Protein AF-A0A7C8YF18-F1 (afdb_monomer_lite)

pLDDT: mean 75.99, std 16.4, range [37.34, 92.12]

Sequence (122 aa):
PDVIIQVAWELSFHIFSEYSLTEPHVSHALSDMLVSETALFIGNSMPIRDADMYARGIVNCTGKAPWLELPLCGINVAGNRGASGIDGLLSTAAGFAVGCKKRVLCLIGDVSLLHDTNGRSE

InterPro domains:
  IPR029061 Thiamin diphosphate-binding fold [SSF52518] (19-118)

Organism: Opuntia streptacantha (NCBI:txid393608)

Secondary structure (DSSP, 8-state):
-HHHHHHHHHHHHHHHSSSS--HHHHHHHHHHH--TTEEEEE-TTHHHHHHHHHS-----TTS--TT---TTTT-EEE--TTT--STTHHHHHHHHHHHHTSEEEEE--HHHHHHHHHTT--

Foldseek 3Di:
DVVVVVLVVVLCCVLPVDPDCDLLVVLQVVLVVAALQEAEEAAFDSRVVSVVRRHDDPDDPPDDDPPPRRRPPNHHYDYDPPVRDLECSVVVQVVVCVVSVGHYDYHYDPVSVVVHVVVVPD

Radius of gyration: 16.33 Å; chains: 1; bounding box: 32×40×45 Å

Structure (mmCIF, N/CA/C/O backbone):
data_AF-A0A7C8YF18-F1
#
_entry.id   AF-A0A7C8YF18-F1
#
loop_
_atom_site.group_PDB
_atom_site.id
_atom_site.type_symbol
_atom_site.label_atom_id
_atom_site.label_alt_id
_atom_site.label_comp_id
_atom_site.label_asym_id
_atom_site.label_entity_id
_atom_site.label_seq_id
_atom_site.pdbx_PDB_ins_code
_atom_site.Cartn_x
_atom_site.Cartn_y
_atom_site.Cartn_z
_atom_site.occupancy
_atom_site.B_iso_or_equiv
_atom_site.auth_seq_id
_atom_site.auth_comp_id
_atom_site.auth_asym_id
_atom_site.auth_atom_id
_atom_site.pdbx_PDB_model_num
ATOM 1 N N . PRO A 1 1 ? 4.441 18.162 -24.733 1.00 58.69 1 PRO A N 1
ATOM 2 C CA . PRO A 1 1 ? 3.460 17.199 -25.296 1.00 58.69 1 PRO A CA 1
ATOM 3 C C . PRO A 1 1 ? 4.120 15.837 -25.531 1.00 58.69 1 PRO A C 1
ATOM 5 O O . PRO A 1 1 ? 3.615 14.844 -25.025 1.00 58.69 1 PRO A O 1
ATOM 8 N N . ASP A 1 2 ? 5.291 15.818 -26.179 1.00 72.25 2 ASP A N 1
ATOM 9 C CA . ASP A 1 2 ? 6.025 14.579 -26.492 1.00 72.25 2 ASP A CA 1
ATOM 10 C C . ASP A 1 2 ? 6.509 13.812 -25.256 1.00 72.25 2 ASP A C 1
ATOM 12 O O . ASP A 1 2 ? 6.348 12.601 -25.192 1.00 72.25 2 ASP A O 1
ATOM 16 N N . VAL A 1 3 ? 6.997 14.509 -24.223 1.00 73.12 3 VAL A N 1
ATOM 17 C CA . VAL A 1 3 ? 7.480 13.867 -22.983 1.00 73.12 3 VAL A CA 1
ATOM 18 C C . VAL A 1 3 ? 6.351 13.177 -22.209 1.00 73.12 3 VAL A C 1
ATOM 20 O O . VAL A 1 3 ? 6.532 12.073 -21.717 1.00 73.12 3 VAL A O 1
ATOM 23 N N . ILE A 1 4 ? 5.167 13.793 -22.125 1.00 73.56 4 ILE A N 1
ATOM 24 C CA . ILE A 1 4 ? 4.011 13.193 -21.431 1.00 73.56 4 ILE A CA 1
ATOM 25 C C . ILE A 1 4 ? 3.559 11.927 -22.156 1.00 73.56 4 ILE A C 1
ATOM 27 O O . ILE A 1 4 ? 3.267 10.920 -21.519 1.00 73.56 4 ILE A O 1
ATOM 31 N N . ILE A 1 5 ? 3.519 11.985 -23.488 1.00 74.88 5 ILE A N 1
ATOM 32 C CA . ILE A 1 5 ? 3.175 10.835 -24.318 1.00 74.88 5 ILE A CA 1
ATOM 33 C C . ILE A 1 5 ? 4.226 9.741 -24.104 1.00 74.88 5 ILE A C 1
ATOM 35 O O . ILE A 1 5 ? 3.858 8.629 -23.755 1.00 74.88 5 ILE A O 1
ATOM 39 N N . GLN A 1 6 ? 5.518 10.057 -24.198 1.00 76.12 6 GLN A N 1
ATOM 40 C CA . GLN A 1 6 ? 6.599 9.091 -23.995 1.00 76.12 6 GLN A CA 1
ATOM 41 C C . GLN A 1 6 ? 6.534 8.395 -22.625 1.00 76.12 6 GLN A C 1
ATOM 43 O O . GLN A 1 6 ? 6.585 7.170 -22.568 1.00 76.12 6 GLN A O 1
ATOM 48 N N . VAL A 1 7 ? 6.324 9.149 -21.542 1.00 77.69 7 VAL A N 1
ATOM 49 C CA . VAL A 1 7 ? 6.168 8.587 -20.188 1.00 77.69 7 VAL A CA 1
ATOM 50 C C . VAL A 1 7 ? 4.929 7.691 -20.095 1.00 77.69 7 VAL A C 1
ATOM 52 O O . VAL A 1 7 ? 4.992 6.604 -19.528 1.00 77.69 7 VAL A O 1
ATOM 55 N N . ALA A 1 8 ? 3.799 8.099 -20.679 1.00 77.44 8 ALA A N 1
ATOM 56 C CA . ALA A 1 8 ? 2.588 7.278 -20.687 1.00 77.44 8 ALA A CA 1
ATOM 57 C C . ALA A 1 8 ? 2.775 5.964 -21.468 1.00 77.44 8 ALA A C 1
ATOM 59 O O . ALA A 1 8 ? 2.249 4.925 -21.062 1.00 77.44 8 ALA A O 1
ATOM 60 N N . TRP A 1 9 ? 3.538 5.996 -22.563 1.00 78.12 9 TRP A N 1
ATOM 61 C CA . TRP A 1 9 ? 3.911 4.802 -23.323 1.00 78.12 9 TRP A CA 1
ATOM 62 C C . TRP A 1 9 ? 4.835 3.880 -22.522 1.00 78.12 9 TRP A C 1
ATOM 64 O O . TRP A 1 9 ? 4.589 2.677 -22.499 1.00 78.12 9 TRP A O 1
ATOM 74 N N . GLU A 1 10 ? 5.839 4.416 -21.825 1.00 79.06 10 GLU A N 1
ATOM 75 C CA . GLU A 1 10 ? 6.732 3.629 -20.960 1.00 79.06 10 GLU A CA 1
ATOM 76 C C . GLU A 1 10 ? 5.974 2.968 -19.799 1.00 79.06 10 GLU A C 1
ATOM 78 O O . GLU A 1 10 ? 6.137 1.772 -19.557 1.00 79.06 10 GLU A O 1
ATOM 83 N N . LEU A 1 11 ? 5.078 3.699 -19.128 1.00 78.94 11 LEU A N 1
ATOM 84 C CA . LEU A 1 11 ? 4.222 3.135 -18.078 1.00 78.94 11 LEU A CA 1
ATOM 85 C C . LEU A 1 11 ? 3.309 2.034 -18.625 1.00 78.94 11 LEU A C 1
ATOM 87 O O . LEU A 1 11 ? 3.207 0.965 -18.028 1.00 78.94 11 LEU A O 1
ATOM 91 N N . SER A 1 12 ? 2.677 2.270 -19.778 1.00 79.19 12 SER A N 1
ATOM 92 C CA . SER A 1 12 ? 1.808 1.276 -20.421 1.00 79.19 12 SER A CA 1
ATOM 93 C C . SER A 1 12 ? 2.591 0.030 -20.821 1.00 79.19 12 SER A C 1
ATOM 95 O O . SER A 1 12 ? 2.107 -1.083 -20.631 1.00 79.19 12 SER A O 1
ATOM 97 N N . PHE A 1 13 ? 3.813 0.202 -21.329 1.00 82.31 13 PHE A N 1
ATOM 98 C CA . PHE A 1 13 ? 4.704 -0.914 -21.602 1.00 82.31 13 PHE A CA 1
ATOM 99 C C . PHE A 1 13 ? 4.962 -1.702 -20.320 1.00 82.31 13 PHE A C 1
ATOM 101 O O . PHE A 1 13 ? 4.681 -2.883 -20.306 1.00 82.31 13 PHE A O 1
ATOM 108 N N . HIS A 1 14 ? 5.372 -1.084 -19.214 1.00 79.38 14 HIS A N 1
ATOM 109 C CA . HIS A 1 14 ? 5.636 -1.830 -17.976 1.00 79.38 14 HIS A CA 1
ATOM 110 C C . HIS A 1 14 ? 4.399 -2.491 -17.336 1.00 79.38 14 HIS A C 1
ATOM 112 O O . HIS A 1 14 ? 4.521 -3.560 -16.741 1.00 79.38 14 HIS A O 1
ATOM 118 N N . ILE A 1 15 ? 3.208 -1.896 -17.466 1.00 77.62 15 ILE A N 1
ATOM 119 C CA . ILE A 1 15 ? 1.953 -2.467 -16.940 1.00 77.62 15 ILE A CA 1
ATOM 120 C C . ILE A 1 15 ? 1.477 -3.663 -17.784 1.00 77.62 15 ILE A C 1
ATOM 122 O O . ILE A 1 15 ? 0.877 -4.595 -17.245 1.00 77.62 15 ILE A O 1
ATOM 126 N N . PHE A 1 16 ? 1.724 -3.646 -19.098 1.00 78.44 16 PHE A N 1
ATOM 127 C CA . PHE A 1 16 ? 1.168 -4.618 -20.050 1.00 78.44 16 PHE A CA 1
ATOM 128 C C . PHE A 1 16 ? 2.230 -5.394 -20.852 1.00 78.44 16 PHE A C 1
ATOM 130 O O . PHE A 1 16 ? 1.878 -6.084 -21.808 1.00 78.44 16 PHE A O 1
ATOM 137 N N . SER A 1 17 ? 3.520 -5.291 -20.506 1.00 71.62 17 SER A N 1
ATOM 138 C CA . SER A 1 17 ? 4.628 -5.875 -21.286 1.00 71.62 17 SER A CA 1
ATOM 139 C C . SER A 1 17 ? 4.590 -7.392 -21.304 1.00 71.62 17 SER A C 1
ATOM 141 O O . SER A 1 17 ? 5.064 -8.005 -22.259 1.00 71.62 17 SER A O 1
ATOM 143 N N . GLU A 1 18 ? 4.051 -7.998 -20.250 1.00 68.44 18 GLU A N 1
ATOM 144 C CA . GLU A 1 18 ? 3.957 -9.440 -20.114 1.00 68.44 18 GLU A CA 1
ATOM 145 C C . GLU A 1 18 ? 2.502 -9.889 -19.991 1.00 68.44 18 GLU A C 1
ATOM 147 O O . GLU A 1 18 ? 1.687 -9.255 -19.327 1.00 68.44 18 GLU A O 1
ATOM 152 N N . TYR A 1 19 ? 2.188 -11.050 -20.568 1.00 62.22 19 TYR A N 1
ATOM 153 C CA . TYR A 1 19 ? 0.930 -11.770 -20.328 1.00 62.22 19 TYR A CA 1
ATOM 154 C C . TYR A 1 19 ? 0.929 -12.475 -18.952 1.00 62.22 19 TYR A C 1
ATOM 156 O O . TYR A 1 19 ? 0.331 -13.539 -18.788 1.00 62.22 19 TYR A O 1
ATOM 164 N N . SER A 1 20 ? 1.653 -11.916 -17.979 1.00 72.69 20 SER A N 1
ATOM 165 C CA . SER A 1 20 ? 1.870 -12.430 -16.628 1.00 72.69 20 SER A CA 1
ATOM 166 C C . SER A 1 20 ? 1.447 -11.368 -15.602 1.00 72.69 20 SER A C 1
ATOM 168 O O . SER A 1 20 ? 1.360 -10.179 -15.907 1.00 72.69 20 SER A O 1
ATOM 170 N N . LEU A 1 21 ? 1.124 -11.793 -14.378 1.00 78.81 21 LEU A N 1
ATOM 171 C CA . LEU A 1 21 ? 0.738 -10.877 -13.306 1.00 78.81 21 LEU A CA 1
ATOM 172 C C . LEU A 1 21 ? 2.005 -10.225 -12.721 1.00 78.81 21 LEU A C 1
ATOM 174 O O . LEU A 1 21 ? 2.698 -10.848 -11.921 1.00 78.81 21 LEU A O 1
ATOM 178 N N . THR A 1 22 ? 2.323 -8.997 -13.139 1.00 87.25 22 THR A N 1
ATOM 179 C CA . THR A 1 22 ? 3.519 -8.258 -12.688 1.00 87.25 22 THR A CA 1
ATOM 180 C C . THR A 1 22 ? 3.210 -7.308 -11.521 1.00 87.25 22 THR A C 1
ATOM 182 O O . THR A 1 22 ? 2.063 -6.895 -11.340 1.00 87.25 22 THR A O 1
ATOM 185 N N . GLU A 1 23 ? 4.217 -6.919 -10.728 1.00 87.00 23 GLU A N 1
ATOM 186 C CA . GLU A 1 23 ? 4.048 -5.960 -9.613 1.00 87.00 23 GLU A CA 1
ATOM 187 C C . GLU A 1 23 ? 3.446 -4.606 -10.063 1.00 87.00 23 GLU A C 1
ATOM 189 O O . GLU A 1 23 ? 2.504 -4.127 -9.413 1.00 87.00 23 GLU A O 1
ATOM 194 N N . PRO A 1 24 ? 3.871 -4.019 -11.207 1.00 84.62 24 PRO A N 1
ATOM 195 C CA . PRO A 1 24 ? 3.224 -2.838 -11.781 1.00 84.62 24 PRO A CA 1
ATOM 196 C C . PRO A 1 24 ? 1.757 -3.073 -12.138 1.00 84.62 24 PRO A C 1
ATOM 198 O O . PRO A 1 24 ? 0.905 -2.229 -11.857 1.00 84.62 24 PRO A O 1
ATOM 201 N N . HIS A 1 25 ? 1.444 -4.231 -12.728 1.00 85.56 25 HIS A N 1
ATOM 202 C CA . HIS A 1 25 ? 0.083 -4.577 -13.129 1.00 85.56 25 HIS A CA 1
ATOM 203 C C . HIS A 1 25 ? -0.841 -4.724 -11.921 1.00 85.56 25 HIS A C 1
ATOM 205 O O . HIS A 1 25 ? -1.955 -4.204 -11.930 1.00 85.56 25 HIS A O 1
ATOM 211 N N . VAL A 1 26 ? -0.372 -5.389 -10.862 1.00 86.56 26 VAL A N 1
ATOM 212 C CA . VAL A 1 26 ? -1.111 -5.520 -9.601 1.00 86.56 26 VAL A CA 1
ATOM 213 C C . VAL A 1 26 ? -1.369 -4.145 -8.997 1.00 86.56 26 VAL A C 1
ATOM 215 O O . VAL A 1 26 ? -2.507 -3.834 -8.659 1.00 86.56 26 VAL A O 1
ATOM 218 N N . SER A 1 27 ? -0.346 -3.295 -8.912 1.00 86.81 27 SER A N 1
ATOM 219 C CA . SER A 1 27 ? -0.483 -1.952 -8.336 1.00 86.81 27 SER A CA 1
ATOM 220 C C . SER A 1 27 ? -1.466 -1.082 -9.127 1.00 86.81 27 SER A C 1
ATOM 222 O O . SER A 1 27 ? -2.314 -0.408 -8.538 1.00 86.81 27 SER A O 1
ATOM 224 N N . HIS A 1 28 ? -1.418 -1.159 -10.460 1.00 84.19 28 HIS A N 1
ATOM 225 C CA . HIS A 1 28 ? -2.352 -0.461 -11.338 1.00 84.19 28 HIS A CA 1
ATOM 226 C C . HIS A 1 28 ? -3.788 -0.978 -11.181 1.00 84.19 28 HIS A C 1
ATOM 228 O O . HIS A 1 28 ? -4.699 -0.199 -10.899 1.00 84.19 28 HIS A O 1
ATOM 234 N N . ALA A 1 29 ? -3.994 -2.293 -11.288 1.00 84.19 29 ALA A N 1
ATOM 235 C CA . ALA A 1 29 ? -5.316 -2.908 -11.212 1.00 84.19 29 ALA A CA 1
ATOM 236 C C . ALA A 1 29 ? -5.976 -2.705 -9.840 1.00 84.19 29 ALA A C 1
ATOM 238 O O . ALA A 1 29 ? -7.170 -2.422 -9.765 1.00 84.19 29 ALA A O 1
ATOM 239 N N . LEU A 1 30 ? -5.207 -2.794 -8.748 1.00 83.19 30 LEU A N 1
ATOM 240 C CA . LEU A 1 30 ? -5.728 -2.524 -7.408 1.00 83.19 30 LEU A CA 1
ATOM 241 C C . LEU A 1 30 ? -6.206 -1.078 -7.275 1.00 83.19 30 LEU A C 1
ATOM 243 O O . LEU A 1 30 ? -7.240 -0.848 -6.655 1.00 83.19 30 LEU A O 1
ATOM 247 N N . SER A 1 31 ? -5.514 -0.116 -7.890 1.00 81.06 31 SER A N 1
ATOM 248 C CA . SER A 1 31 ? -5.941 1.286 -7.856 1.00 81.06 31 SER A CA 1
ATOM 249 C C . SER A 1 31 ? -7.291 1.533 -8.544 1.00 81.06 31 SER A C 1
ATOM 251 O O . SER A 1 31 ? -8.046 2.389 -8.086 1.00 81.06 31 SER A O 1
ATOM 253 N N . ASP A 1 32 ? -7.640 0.739 -9.562 1.00 78.50 32 ASP A N 1
ATOM 254 C CA . ASP A 1 32 ? -8.945 0.801 -10.238 1.00 78.50 32 ASP A CA 1
ATOM 255 C C . ASP A 1 32 ? -10.063 0.107 -9.435 1.00 78.50 32 ASP A C 1
ATOM 257 O O . ASP A 1 32 ? -11.235 0.459 -9.564 1.00 78.50 32 ASP A O 1
ATOM 261 N N . MET A 1 33 ? -9.719 -0.881 -8.600 1.00 76.69 33 MET A N 1
ATOM 262 C CA . MET A 1 33 ? -10.682 -1.651 -7.797 1.00 76.69 33 MET A CA 1
ATOM 263 C C . MET A 1 33 ? -11.006 -1.019 -6.442 1.00 76.69 33 MET A C 1
ATOM 265 O O . MET A 1 33 ? -11.975 -1.413 -5.787 1.00 76.69 33 MET A O 1
ATOM 269 N N . LEU A 1 34 ? -10.176 -0.088 -5.979 1.00 75.62 34 LEU A N 1
ATOM 270 C CA . LEU A 1 34 ? -10.378 0.572 -4.703 1.00 75.62 34 LEU A CA 1
ATOM 271 C C . LEU A 1 34 ? -11.613 1.485 -4.755 1.00 75.62 34 LEU A C 1
ATOM 273 O O . LEU A 1 34 ? -11.735 2.347 -5.617 1.00 75.62 34 LEU A O 1
ATOM 277 N N . VAL A 1 35 ? -12.524 1.301 -3.800 1.00 69.62 35 VAL A N 1
ATOM 278 C CA . VAL A 1 35 ? -13.738 2.119 -3.638 1.00 69.62 35 VAL A CA 1
ATOM 279 C C . VAL A 1 35 ? -13.643 2.967 -2.369 1.00 69.62 35 VAL A C 1
ATOM 281 O O . VAL A 1 35 ? -12.909 2.623 -1.440 1.00 69.62 35 VAL A O 1
ATOM 284 N N . SER A 1 36 ? -14.422 4.045 -2.282 1.00 66.75 36 SER A N 1
ATOM 285 C CA . SER A 1 36 ? -14.404 5.026 -1.176 1.00 66.75 36 SER A CA 1
ATOM 286 C C . SER A 1 36 ? -14.613 4.432 0.236 1.00 66.75 36 SER A C 1
ATOM 288 O O . SER A 1 36 ? -14.164 5.001 1.238 1.00 66.75 36 SER A O 1
ATOM 290 N N . GLU A 1 37 ? -15.241 3.257 0.343 1.00 73.56 37 GLU A N 1
ATOM 291 C CA . GLU A 1 37 ? -15.441 2.533 1.609 1.00 73.56 37 GLU A CA 1
ATOM 292 C C . GLU A 1 37 ? -14.274 1.615 2.014 1.00 73.56 37 GLU A C 1
ATOM 294 O O . GLU A 1 37 ? -14.299 1.001 3.085 1.00 73.56 37 GLU A O 1
ATOM 299 N N . THR A 1 38 ? -13.232 1.524 1.189 1.00 81.56 38 THR A N 1
ATOM 300 C CA . THR A 1 38 ? -12.039 0.725 1.482 1.00 81.56 38 THR A CA 1
ATOM 301 C C . THR A 1 38 ? -10.913 1.575 2.055 1.00 81.56 38 THR A C 1
ATOM 303 O O . THR A 1 38 ? -10.857 2.797 1.904 1.00 81.56 38 THR A O 1
ATOM 306 N N . ALA A 1 39 ? -10.019 0.913 2.776 1.00 86.88 39 ALA A N 1
ATOM 307 C CA . ALA A 1 39 ? -8.769 1.479 3.246 1.00 86.88 39 ALA A CA 1
ATOM 308 C C . ALA A 1 39 ? -7.618 0.614 2.723 1.00 86.88 39 ALA A C 1
ATOM 310 O O . ALA A 1 39 ? -7.765 -0.597 2.566 1.00 86.88 39 ALA A O 1
ATOM 311 N N . LEU A 1 40 ? -6.483 1.232 2.428 1.00 89.25 40 LEU A N 1
ATOM 312 C CA . LEU A 1 40 ? -5.329 0.574 1.833 1.00 89.25 40 LEU A CA 1
ATOM 313 C C . LEU A 1 40 ? -4.168 0.606 2.823 1.00 89.25 40 LEU A C 1
ATOM 315 O O . LEU A 1 40 ? -3.765 1.667 3.289 1.00 89.25 40 LEU A O 1
ATOM 319 N N . PHE A 1 41 ? -3.616 -0.556 3.137 1.00 91.69 41 PHE A N 1
ATOM 320 C CA . PHE A 1 41 ? -2.357 -0.675 3.852 1.00 91.69 41 PHE A CA 1
ATOM 321 C C . PHE A 1 41 ? -1.280 -1.119 2.865 1.00 91.69 41 PHE A C 1
ATOM 323 O O . PHE A 1 41 ? -1.437 -2.152 2.216 1.00 91.69 41 PHE A O 1
ATOM 330 N N . ILE A 1 42 ? -0.201 -0.348 2.742 1.00 91.94 42 ILE A N 1
ATOM 331 C CA . ILE A 1 42 ? 0.889 -0.631 1.805 1.00 91.94 42 ILE A CA 1
ATOM 332 C C . ILE A 1 42 ? 2.161 -0.972 2.579 1.00 91.94 42 ILE A C 1
ATOM 334 O O . ILE A 1 42 ? 2.599 -0.232 3.465 1.00 91.94 42 ILE A O 1
ATOM 338 N N . GLY A 1 43 ? 2.757 -2.105 2.219 1.00 89.75 43 GLY A N 1
ATOM 339 C CA . GLY A 1 43 ? 4.047 -2.564 2.703 1.00 89.75 43 GLY A CA 1
ATOM 340 C C . GLY A 1 43 ? 5.195 -1.665 2.263 1.00 89.75 43 GLY A C 1
ATOM 341 O O . GLY A 1 43 ? 5.124 -0.926 1.282 1.00 89.75 43 GLY A O 1
ATOM 342 N N . ASN A 1 44 ? 6.293 -1.746 3.001 1.00 86.25 44 ASN A N 1
ATOM 343 C CA . ASN A 1 44 ? 7.506 -1.011 2.672 1.00 86.25 44 ASN A CA 1
ATOM 344 C C . ASN A 1 44 ? 8.237 -1.648 1.469 1.00 86.25 44 ASN A C 1
ATOM 346 O O . ASN A 1 44 ? 8.002 -2.804 1.130 1.00 86.25 44 ASN A O 1
ATOM 350 N N . SER A 1 45 ? 9.166 -0.905 0.853 1.00 87.88 45 SER A N 1
ATOM 351 C CA . SER A 1 45 ? 9.954 -1.320 -0.326 1.00 87.88 45 SER A CA 1
ATOM 352 C C . SER A 1 45 ? 9.189 -1.265 -1.662 1.00 87.88 45 SER A C 1
ATOM 354 O O . SER A 1 45 ? 8.728 -0.182 -2.020 1.00 87.88 45 SER A O 1
ATOM 356 N N . MET A 1 46 ? 9.104 -2.365 -2.419 1.00 89.56 46 MET A N 1
ATOM 357 C CA . MET A 1 46 ? 8.529 -2.399 -3.772 1.00 89.56 46 MET A 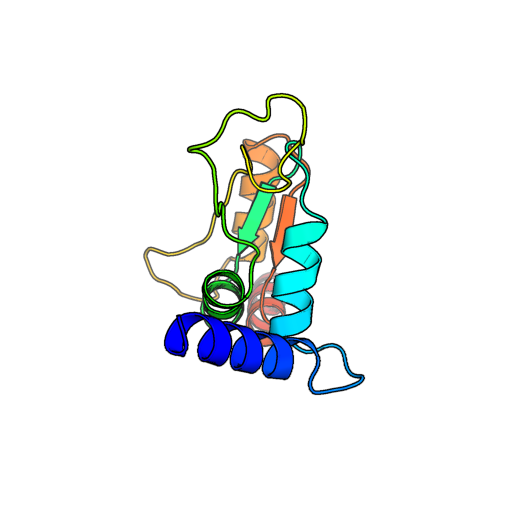CA 1
ATOM 358 C C . MET A 1 46 ? 7.039 -2.033 -3.813 1.00 89.56 46 MET A C 1
ATOM 360 O O . MET A 1 46 ? 6.716 -1.087 -4.526 1.00 89.56 46 MET A O 1
ATOM 364 N N . PRO A 1 47 ? 6.155 -2.592 -2.957 1.00 89.00 47 PRO A N 1
ATOM 365 C CA . PRO A 1 47 ? 4.727 -2.271 -2.994 1.00 89.00 47 PRO A CA 1
ATOM 366 C C . PRO A 1 47 ? 4.391 -0.776 -2.954 1.00 89.00 47 PRO A C 1
ATOM 368 O O . PRO A 1 47 ? 3.497 -0.325 -3.663 1.00 89.00 47 PRO A O 1
ATOM 371 N N . ILE A 1 48 ? 5.104 0.017 -2.144 1.00 88.44 48 ILE A N 1
ATOM 372 C CA . ILE A 1 48 ? 4.858 1.463 -2.071 1.00 88.44 48 ILE A CA 1
ATOM 373 C C . ILE A 1 48 ? 5.449 2.236 -3.249 1.00 88.44 48 ILE A C 1
ATOM 375 O O . ILE A 1 48 ? 4.879 3.249 -3.641 1.00 88.44 48 ILE A O 1
ATOM 379 N N . ARG A 1 49 ? 6.557 1.767 -3.832 1.00 89.69 49 ARG A N 1
ATOM 380 C CA . ARG A 1 49 ? 7.147 2.375 -5.035 1.00 89.69 49 ARG A CA 1
ATOM 381 C C . ARG A 1 49 ? 6.292 2.092 -6.262 1.00 89.69 49 ARG A C 1
ATOM 383 O O . ARG A 1 49 ? 6.059 2.997 -7.052 1.00 89.69 49 ARG A O 1
ATOM 390 N N . ASP A 1 50 ? 5.789 0.870 -6.381 1.00 88.88 50 ASP A N 1
ATOM 391 C CA . ASP A 1 50 ? 4.935 0.470 -7.495 1.00 88.88 50 ASP A CA 1
ATOM 392 C C . ASP A 1 50 ? 3.566 1.139 -7.402 1.00 88.88 50 ASP A C 1
ATOM 394 O O . ASP A 1 50 ? 3.036 1.601 -8.410 1.00 88.88 50 A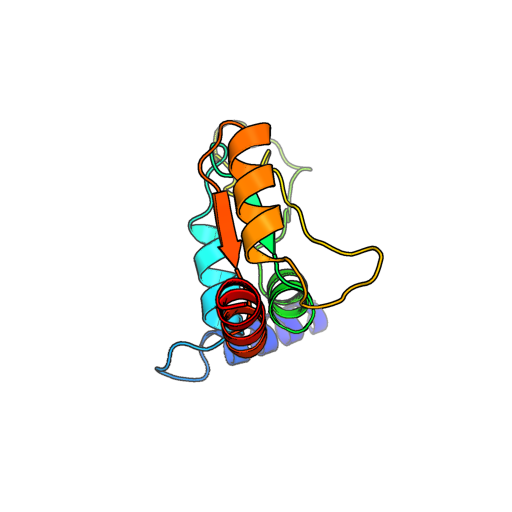SP A O 1
ATOM 398 N N . ALA A 1 51 ? 3.018 1.279 -6.192 1.00 86.56 51 ALA A N 1
ATOM 399 C CA . ALA A 1 51 ? 1.825 2.085 -5.980 1.00 86.56 51 ALA A CA 1
ATOM 400 C C . ALA A 1 51 ? 2.060 3.560 -6.356 1.00 86.56 51 ALA A C 1
ATOM 402 O O . ALA A 1 51 ? 1.242 4.131 -7.063 1.00 86.56 51 ALA A O 1
ATOM 403 N N . ASP A 1 52 ? 3.170 4.179 -5.945 1.00 86.81 52 ASP A N 1
ATOM 404 C CA . ASP A 1 52 ? 3.476 5.578 -6.293 1.00 86.81 52 ASP A CA 1
ATOM 405 C C . ASP A 1 52 ? 3.671 5.782 -7.809 1.00 86.81 52 ASP A C 1
ATOM 407 O O . ASP A 1 52 ? 3.225 6.779 -8.374 1.00 86.81 52 ASP A O 1
ATOM 411 N N . MET A 1 53 ? 4.293 4.810 -8.482 1.00 85.69 53 MET A N 1
ATOM 412 C CA . MET A 1 53 ? 4.656 4.896 -9.898 1.00 85.69 53 MET A CA 1
ATOM 413 C C . MET A 1 53 ? 3.529 4.491 -10.859 1.00 85.69 53 MET A C 1
ATOM 415 O O . MET A 1 53 ? 3.413 5.074 -11.938 1.00 85.69 53 MET A O 1
ATOM 419 N N . TYR A 1 54 ? 2.707 3.502 -10.494 1.00 84.12 54 TYR A N 1
ATOM 420 C CA . TYR A 1 54 ? 1.732 2.878 -11.399 1.00 84.12 54 TYR A CA 1
ATOM 421 C C . TYR A 1 54 ? 0.272 3.012 -10.960 1.00 84.12 54 TYR A C 1
ATOM 423 O O . TYR A 1 54 ? -0.621 2.737 -11.771 1.00 84.12 54 TYR A O 1
ATOM 431 N N . ALA A 1 55 ? -0.016 3.433 -9.721 1.00 80.81 55 ALA A N 1
ATOM 432 C CA . ALA A 1 55 ? -1.401 3.670 -9.325 1.00 80.81 55 ALA A CA 1
ATOM 433 C C . ALA A 1 55 ? -2.000 4.831 -10.124 1.00 80.81 55 ALA A C 1
ATOM 435 O O . ALA A 1 55 ? -1.337 5.815 -10.467 1.00 80.81 55 ALA A O 1
ATOM 436 N N . ARG A 1 56 ? -3.304 4.747 -10.389 1.00 74.19 56 ARG A N 1
ATOM 437 C CA . ARG A 1 56 ? -4.055 5.858 -10.964 1.00 74.19 56 ARG A CA 1
ATOM 438 C C . ARG A 1 56 ? -4.112 7.014 -9.971 1.00 74.19 56 ARG A C 1
ATOM 440 O O . ARG A 1 56 ? -4.894 7.016 -9.025 1.00 74.19 56 ARG A O 1
ATOM 447 N N . GLY A 1 57 ? -3.268 8.014 -10.205 1.00 58.38 57 GLY A N 1
ATOM 448 C CA . GLY A 1 57 ? -3.291 9.264 -9.461 1.00 58.38 57 GLY A CA 1
ATOM 449 C C . GLY A 1 57 ? -4.601 10.035 -9.648 1.00 58.38 57 GLY A C 1
ATOM 450 O O . GLY A 1 57 ? -5.321 9.881 -10.638 1.00 58.38 57 GLY A O 1
ATOM 451 N N . ILE A 1 58 ? -4.874 10.934 -8.703 1.00 49.78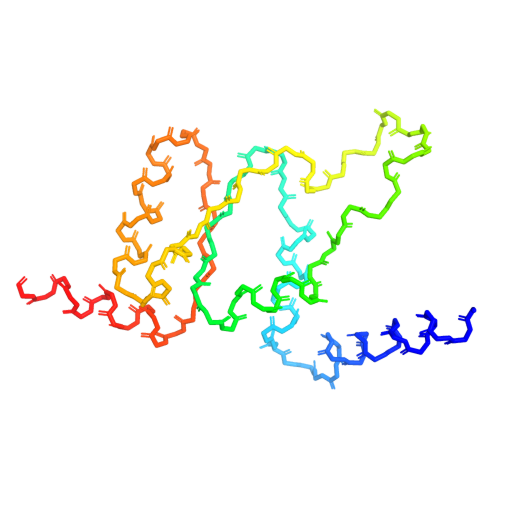 58 ILE A N 1
ATOM 452 C CA . ILE A 1 58 ? -5.896 11.976 -8.822 1.00 49.78 58 ILE A CA 1
ATOM 453 C C . ILE A 1 58 ? -5.433 12.979 -9.890 1.00 49.78 58 ILE A C 1
ATOM 455 O O . ILE A 1 58 ? -4.887 14.035 -9.576 1.00 49.78 58 ILE A O 1
ATOM 459 N N . VAL A 1 59 ? -5.602 12.659 -11.170 1.00 38.66 59 VAL A N 1
ATOM 460 C CA . VAL A 1 59 ? -5.371 13.625 -12.249 1.00 38.66 59 VAL A CA 1
ATOM 461 C C . VAL A 1 59 ? -6.733 14.157 -12.694 1.00 38.66 59 VAL A C 1
ATOM 463 O O . VAL A 1 59 ? -7.519 13.426 -13.289 1.00 38.66 59 VAL A O 1
ATOM 466 N N . ASN A 1 60 ? -6.978 15.438 -12.379 1.00 37.38 60 ASN A N 1
ATOM 467 C CA . ASN A 1 60 ? -8.135 16.296 -12.719 1.00 37.38 60 ASN A CA 1
ATOM 468 C C . ASN A 1 60 ? -9.235 16.534 -11.659 1.00 37.38 60 ASN A C 1
ATOM 470 O O . ASN A 1 60 ? -10.413 16.616 -11.995 1.00 37.38 60 ASN A O 1
ATOM 474 N N . CYS A 1 61 ? -8.863 16.845 -10.413 1.00 40.62 61 CYS A N 1
ATOM 475 C CA . CYS A 1 61 ? -9.765 17.514 -9.452 1.00 40.62 61 CYS A CA 1
ATOM 476 C C . CYS A 1 61 ? -9.797 19.052 -9.584 1.00 40.62 61 CYS A C 1
ATOM 478 O O . CYS A 1 61 ? -9.893 19.763 -8.587 1.00 40.62 61 CYS A O 1
ATOM 480 N N . THR A 1 62 ? -9.696 19.598 -10.795 1.00 37.44 62 THR A N 1
ATOM 481 C CA . THR A 1 62 ? -9.877 21.046 -11.051 1.00 37.44 62 THR A CA 1
ATOM 482 C C . THR A 1 62 ? -10.969 21.343 -12.079 1.00 37.44 62 THR A C 1
ATOM 484 O O . THR A 1 62 ? -11.240 22.505 -12.374 1.00 37.44 62 THR A O 1
ATOM 487 N N . GLY A 1 63 ? -11.663 20.315 -12.578 1.00 37.34 63 GLY A N 1
ATOM 488 C CA . GLY A 1 63 ? -12.806 20.450 -13.475 1.00 37.34 63 GLY A CA 1
ATOM 489 C C . GLY A 1 63 ? -14.029 19.755 -12.896 1.00 37.34 63 GLY A C 1
ATOM 490 O O . GLY A 1 63 ? -14.004 18.563 -12.627 1.00 37.34 63 GLY A O 1
ATOM 491 N N . LYS A 1 64 ? -15.105 20.514 -12.696 1.00 38.28 64 LYS A N 1
ATOM 492 C CA . LYS A 1 64 ? -16.427 20.052 -12.261 1.00 38.28 64 LYS A CA 1
ATOM 493 C C . LYS A 1 64 ? -16.867 18.762 -12.980 1.00 38.28 64 LYS A C 1
ATOM 495 O O . LYS A 1 64 ? -17.312 18.823 -14.121 1.00 38.28 64 LYS A O 1
ATOM 500 N N . ALA A 1 65 ? -16.859 17.637 -12.275 1.00 39.72 65 ALA A N 1
ATOM 501 C CA . ALA A 1 65 ? -17.692 16.478 -12.587 1.00 39.72 65 ALA A CA 1
ATOM 502 C C . ALA A 1 65 ? -18.186 15.865 -11.261 1.00 39.72 65 ALA A C 1
ATOM 504 O O . ALA A 1 65 ? -17.503 15.025 -10.688 1.00 39.72 65 ALA A O 1
ATOM 505 N N . PRO A 1 66 ? -19.349 16.296 -10.732 1.00 38.47 66 PRO A N 1
ATOM 506 C CA . PRO A 1 66 ? -19.865 15.858 -9.426 1.00 38.47 66 PRO A CA 1
ATOM 507 C C . PRO A 1 66 ? -20.375 14.407 -9.377 1.00 38.47 66 PRO A C 1
ATOM 509 O O . PRO A 1 66 ? -20.941 14.008 -8.367 1.00 38.47 66 PRO A O 1
ATOM 512 N N . TRP A 1 67 ? -20.244 13.642 -10.465 1.00 40.78 67 TRP A N 1
ATOM 513 C CA . TRP A 1 67 ? -20.982 12.388 -10.673 1.00 40.78 67 TRP A CA 1
ATOM 514 C C . TRP A 1 67 ? -20.106 11.211 -11.105 1.00 40.78 67 TRP A C 1
ATOM 516 O O . TRP A 1 67 ? -20.631 10.138 -11.383 1.00 40.78 67 TRP A O 1
ATOM 526 N N . LEU A 1 68 ? -18.789 11.406 -11.199 1.00 37.72 68 LEU A N 1
ATOM 527 C CA . LEU A 1 68 ? -17.855 10.310 -11.413 1.00 37.72 68 LEU A CA 1
ATOM 528 C C . LEU A 1 68 ? -17.205 10.030 -10.061 1.00 37.72 68 LEU A C 1
ATOM 530 O O . LEU A 1 68 ? -16.322 10.773 -9.637 1.00 37.72 68 LEU A O 1
ATOM 534 N N . GLU A 1 69 ? -17.708 9.021 -9.351 1.00 38.38 69 GLU A N 1
ATOM 535 C CA . GLU A 1 69 ? -17.051 8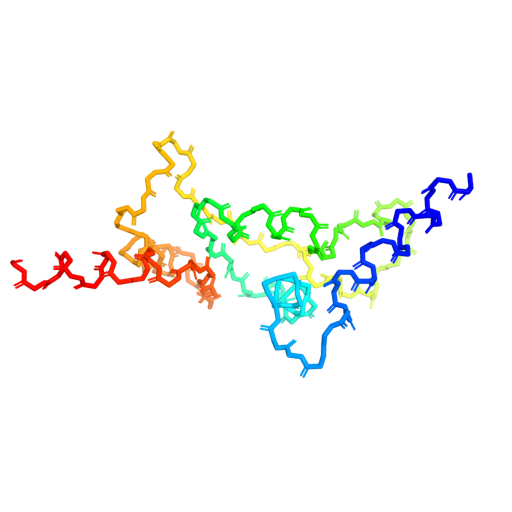.471 -8.166 1.00 38.38 69 GLU A CA 1
ATOM 536 C C . GLU A 1 69 ? -15.623 8.080 -8.565 1.00 38.38 69 GLU A C 1
ATOM 538 O O . GLU A 1 69 ? -15.393 7.072 -9.229 1.00 38.38 69 GLU A O 1
ATOM 543 N N . LEU A 1 70 ? -14.657 8.944 -8.254 1.00 45.25 70 LEU A N 1
ATOM 544 C CA . LEU A 1 70 ? -13.252 8.659 -8.498 1.00 45.25 70 LEU A CA 1
ATOM 545 C C . LEU A 1 70 ? -12.807 7.613 -7.468 1.00 45.25 70 LEU A C 1
ATOM 547 O O . LEU A 1 70 ? -12.949 7.884 -6.271 1.00 45.25 70 LEU A O 1
ATOM 551 N N . PRO A 1 71 ? -12.235 6.471 -7.894 1.00 49.47 71 PRO A N 1
ATOM 552 C CA . PRO A 1 71 ? -11.955 5.336 -7.014 1.00 49.47 71 PRO A CA 1
ATOM 553 C C . PRO A 1 71 ? -11.088 5.721 -5.806 1.00 49.47 71 PRO A C 1
ATOM 555 O O . PRO A 1 71 ? -11.351 5.274 -4.696 1.00 49.47 71 PRO A O 1
ATOM 558 N N . LEU A 1 72 ? -10.138 6.654 -5.971 1.00 51.12 72 LEU A N 1
ATOM 559 C CA . LEU A 1 72 ? -9.194 7.049 -4.916 1.00 51.12 72 LEU A CA 1
ATOM 560 C C . LEU A 1 72 ? -9.627 8.205 -3.988 1.00 51.12 72 LEU A C 1
ATOM 562 O O . LEU A 1 72 ? -8.917 8.506 -3.024 1.00 51.12 72 LEU A O 1
ATOM 566 N N . CYS A 1 73 ? -10.748 8.893 -4.241 1.00 52.34 73 CYS A N 1
ATOM 567 C CA . CYS A 1 73 ? -11.137 10.043 -3.416 1.00 52.34 73 CYS A CA 1
ATOM 568 C C . CYS A 1 73 ? -11.742 9.575 -2.079 1.00 52.34 73 CYS A C 1
ATOM 570 O O . CYS A 1 73 ? -12.835 9.016 -2.044 1.00 52.34 73 CYS A O 1
ATOM 572 N N . GLY A 1 74 ? -11.035 9.809 -0.966 1.00 61.91 74 GLY A N 1
ATOM 573 C CA . GLY A 1 74 ? -11.507 9.456 0.383 1.00 61.91 74 GLY A CA 1
ATOM 574 C C . GLY A 1 74 ? -11.005 8.114 0.932 1.00 61.91 74 GLY A C 1
ATOM 575 O O . GLY A 1 74 ? -11.482 7.671 1.981 1.00 61.91 74 GLY A O 1
ATOM 576 N N . ILE A 1 75 ? -10.028 7.485 0.271 1.00 73.50 75 ILE A N 1
ATOM 577 C CA . ILE A 1 75 ? -9.383 6.264 0.770 1.00 73.50 75 ILE A CA 1
ATOM 578 C C . ILE A 1 75 ? -8.374 6.603 1.863 1.00 73.50 75 ILE A C 1
ATOM 580 O O . ILE A 1 75 ? -7.487 7.439 1.693 1.00 73.50 75 ILE A O 1
ATOM 584 N N . ASN A 1 76 ? -8.466 5.890 2.983 1.00 80.75 76 ASN A N 1
ATOM 585 C CA . ASN A 1 76 ? -7.448 5.928 4.023 1.00 80.75 76 ASN A CA 1
ATOM 586 C C . ASN A 1 76 ? -6.273 5.037 3.605 1.00 80.75 76 ASN A C 1
ATOM 588 O O . ASN A 1 76 ? -6.427 3.817 3.567 1.00 80.75 76 ASN A O 1
ATOM 592 N N . VAL A 1 77 ? -5.114 5.634 3.319 1.00 86.31 77 VAL A N 1
ATOM 593 C CA . VAL A 1 77 ? -3.876 4.901 3.019 1.00 86.31 77 VAL A CA 1
ATOM 594 C C . VAL A 1 77 ? -2.947 4.933 4.234 1.00 86.31 77 VAL A C 1
ATOM 596 O O . VAL A 1 77 ? -2.710 6.000 4.800 1.00 86.31 77 VAL A O 1
ATOM 599 N N . ALA A 1 78 ? -2.421 3.779 4.640 1.00 88.19 78 ALA A N 1
ATOM 600 C CA . ALA A 1 78 ? -1.486 3.642 5.753 1.00 88.19 78 ALA A CA 1
ATOM 601 C C . ALA A 1 78 ? -0.273 2.779 5.380 1.00 88.19 78 ALA A C 1
ATOM 603 O O . ALA A 1 78 ? -0.345 1.916 4.510 1.00 88.19 78 ALA A O 1
ATOM 604 N N . GLY A 1 79 ? 0.845 3.005 6.069 1.00 89.31 79 GLY A N 1
ATOM 605 C CA . GLY A 1 79 ? 2.066 2.215 5.929 1.00 89.31 79 GLY A CA 1
ATOM 606 C C . GLY A 1 79 ? 3.102 2.599 6.987 1.00 89.31 79 GLY A C 1
ATOM 607 O O . GLY A 1 79 ? 3.111 3.726 7.491 1.00 89.31 79 GLY A O 1
ATOM 608 N N . ASN A 1 80 ? 3.997 1.671 7.327 1.00 87.31 80 ASN A N 1
ATOM 609 C CA . ASN A 1 80 ? 4.987 1.847 8.396 1.00 87.31 80 ASN A CA 1
ATOM 610 C C . ASN A 1 80 ? 6.212 2.652 7.914 1.00 87.31 80 ASN A C 1
ATOM 612 O O . ASN A 1 80 ? 7.322 2.128 7.838 1.00 87.31 80 ASN A O 1
ATOM 616 N N . ARG A 1 81 ? 6.025 3.939 7.583 1.00 83.38 81 ARG A N 1
ATOM 617 C CA . ARG A 1 81 ? 7.058 4.794 6.955 1.00 83.38 81 ARG A CA 1
ATOM 618 C C . ARG A 1 81 ? 8.104 5.391 7.899 1.00 83.38 81 ARG A C 1
ATOM 620 O O . ARG A 1 81 ? 9.089 5.930 7.410 1.00 83.38 81 ARG A O 1
ATOM 627 N N . GLY A 1 82 ? 7.927 5.277 9.218 1.00 80.00 82 GLY A N 1
ATOM 628 C CA . GLY A 1 82 ? 8.884 5.789 10.209 1.00 80.00 82 GLY A CA 1
ATOM 629 C C . GLY A 1 82 ? 10.232 5.063 10.152 1.00 80.00 82 GLY A C 1
ATOM 630 O O . GLY A 1 82 ? 11.214 5.613 9.669 1.00 80.00 82 GLY A O 1
ATOM 631 N N . ALA A 1 83 ? 10.270 3.805 10.601 1.00 72.81 83 ALA A N 1
ATOM 632 C CA . ALA A 1 83 ? 11.470 2.962 10.530 1.00 72.81 83 ALA A CA 1
ATOM 633 C C . ALA A 1 83 ? 11.608 2.202 9.192 1.00 72.81 83 ALA A C 1
ATOM 635 O O . ALA A 1 83 ? 12.670 1.667 8.900 1.00 72.81 83 ALA A O 1
ATOM 636 N N . SER A 1 84 ? 10.552 2.163 8.362 1.00 72.19 84 SER A N 1
ATOM 637 C CA . SER A 1 84 ? 10.515 1.508 7.037 1.00 72.19 84 SER A CA 1
ATOM 638 C C . SER A 1 84 ? 10.870 0.007 6.999 1.00 72.19 84 SER A C 1
ATOM 640 O O . SER A 1 84 ? 11.082 -0.530 5.913 1.00 72.19 84 SER A O 1
ATOM 642 N N . GLY A 1 85 ? 10.908 -0.679 8.146 1.00 80.69 85 GLY A N 1
ATOM 643 C CA . GLY A 1 85 ? 11.162 -2.122 8.243 1.00 80.69 85 GLY A CA 1
ATOM 644 C C . GLY A 1 85 ? 9.991 -2.989 7.765 1.00 80.69 85 GLY A C 1
ATOM 645 O O . GLY A 1 85 ? 8.893 -2.487 7.513 1.00 80.69 85 GLY A O 1
ATOM 646 N N . ILE A 1 86 ? 10.224 -4.297 7.643 1.00 83.31 86 ILE A N 1
ATOM 647 C CA . ILE A 1 86 ? 9.198 -5.281 7.243 1.00 83.31 86 ILE A CA 1
ATOM 648 C C . ILE A 1 86 ? 8.515 -5.960 8.439 1.00 83.31 86 ILE A C 1
ATOM 650 O O . ILE A 1 86 ? 7.632 -6.794 8.257 1.00 83.31 86 ILE A O 1
ATOM 654 N N . ASP A 1 87 ? 8.896 -5.566 9.653 1.00 83.62 87 ASP A N 1
ATOM 655 C CA . ASP A 1 87 ? 8.392 -6.131 10.899 1.00 83.62 87 ASP A CA 1
ATOM 656 C C . ASP A 1 87 ? 6.989 -5.615 11.226 1.00 83.62 87 ASP A C 1
ATOM 658 O O . ASP A 1 87 ? 6.702 -4.414 11.145 1.00 83.62 87 ASP A O 1
ATOM 662 N N . GLY A 1 88 ? 6.115 -6.526 11.643 1.00 84.81 88 GLY A N 1
ATOM 663 C CA . GLY A 1 88 ? 4.786 -6.219 12.150 1.00 84.81 88 GLY A CA 1
ATOM 664 C C . GLY A 1 88 ? 3.817 -5.686 11.099 1.00 84.81 88 GLY A C 1
ATOM 665 O O . GLY A 1 88 ? 2.806 -5.099 11.477 1.00 84.81 88 GLY A O 1
ATOM 666 N N . LEU A 1 89 ? 4.084 -5.843 9.799 1.00 89.38 89 LEU A N 1
ATOM 667 C CA . LEU A 1 89 ? 3.232 -5.302 8.735 1.00 89.38 89 LEU A CA 1
ATOM 668 C C . LEU A 1 89 ? 1.806 -5.878 8.759 1.00 89.38 89 LEU A C 1
ATOM 670 O O . LEU A 1 89 ? 0.847 -5.112 8.681 1.00 89.38 89 LEU A O 1
ATOM 674 N N . LEU A 1 90 ? 1.637 -7.190 8.933 1.00 89.31 90 LEU A N 1
ATOM 675 C CA . LEU A 1 90 ? 0.333 -7.840 9.100 1.00 89.31 90 LEU A CA 1
ATOM 676 C C . LEU A 1 90 ? -0.340 -7.418 10.403 1.00 89.31 90 LEU A C 1
ATOM 678 O O . LEU A 1 90 ? -1.537 -7.134 10.414 1.00 89.31 90 LEU A O 1
ATOM 682 N N . SER A 1 91 ? 0.419 -7.369 11.500 1.00 89.56 91 SER A N 1
ATOM 683 C CA . SER A 1 91 ? -0.123 -6.985 12.810 1.00 89.56 91 SER A CA 1
ATOM 684 C C . SER A 1 91 ? -0.620 -5.535 12.799 1.00 89.56 91 SER A C 1
ATOM 686 O O . SER A 1 91 ? -1.720 -5.253 13.282 1.00 89.56 91 SER A O 1
ATOM 688 N N . THR A 1 92 ? 0.128 -4.620 12.175 1.00 89.75 92 THR A N 1
ATOM 689 C CA . THR A 1 92 ? -0.303 -3.234 11.977 1.00 89.75 92 THR A CA 1
ATOM 690 C C . THR A 1 92 ? -1.472 -3.141 11.004 1.00 89.75 92 THR A C 1
ATOM 692 O O . THR A 1 92 ? -2.418 -2.415 11.295 1.00 89.75 92 THR A O 1
ATOM 695 N N . ALA A 1 93 ? -1.470 -3.882 9.890 1.00 90.88 93 ALA A N 1
ATOM 696 C CA . ALA A 1 93 ? -2.592 -3.896 8.949 1.00 90.88 93 ALA A CA 1
ATOM 697 C C . ALA A 1 93 ? -3.896 -4.370 9.616 1.00 90.88 93 ALA A C 1
ATOM 699 O O . ALA A 1 93 ? -4.955 -3.774 9.411 1.00 90.88 93 ALA A O 1
ATOM 700 N N . ALA A 1 94 ? -3.818 -5.392 10.471 1.00 90.25 94 ALA A N 1
ATOM 701 C CA . ALA A 1 94 ? -4.949 -5.870 11.258 1.00 90.25 94 ALA A CA 1
ATOM 702 C C . ALA A 1 94 ? -5.426 -4.814 12.269 1.00 90.25 94 ALA A C 1
ATOM 704 O O . ALA A 1 94 ? -6.621 -4.523 12.342 1.00 90.25 94 ALA A O 1
ATOM 705 N N . GLY A 1 95 ? -4.506 -4.184 13.008 1.00 90.25 95 GLY A N 1
ATOM 706 C CA . GLY A 1 95 ? -4.836 -3.089 13.927 1.00 90.25 95 GLY A CA 1
ATOM 707 C C . GLY A 1 95 ? -5.465 -1.886 13.215 1.00 90.25 95 GLY A C 1
ATOM 708 O O . GLY A 1 95 ? -6.439 -1.309 13.697 1.00 90.25 95 GLY A O 1
ATOM 709 N N . PHE A 1 96 ? -4.967 -1.556 12.025 1.00 90.94 96 PHE A N 1
ATOM 710 C CA . PHE A 1 96 ? -5.512 -0.518 11.159 1.00 90.94 96 PHE A CA 1
ATOM 711 C C . PHE A 1 96 ? -6.934 -0.855 10.695 1.00 90.94 96 PHE A C 1
ATOM 713 O O . PHE A 1 96 ? -7.810 0.006 10.755 1.00 90.94 96 PHE A O 1
ATOM 720 N N . ALA A 1 97 ? -7.209 -2.112 10.331 1.00 89.62 97 ALA A N 1
ATOM 721 C CA . ALA A 1 97 ? -8.559 -2.562 9.987 1.00 89.62 97 ALA A CA 1
ATOM 722 C C . ALA A 1 97 ? -9.544 -2.401 11.150 1.00 89.62 97 ALA A C 1
ATOM 724 O O . ALA A 1 97 ? -10.644 -1.874 10.964 1.00 89.62 97 ALA A O 1
ATOM 725 N N . VAL A 1 98 ? -9.125 -2.780 12.362 1.00 90.56 98 VAL A N 1
ATOM 726 C CA . VAL A 1 98 ? -9.931 -2.601 13.579 1.00 90.56 98 VAL A CA 1
ATOM 727 C C . VAL A 1 98 ? -10.176 -1.115 13.869 1.00 90.56 98 VAL A C 1
ATOM 729 O O . VAL A 1 98 ? -11.303 -0.728 14.182 1.00 90.56 98 VAL A O 1
ATOM 732 N N . GLY A 1 99 ? -9.151 -0.269 13.736 1.00 88.31 99 GLY A N 1
ATOM 733 C CA . GLY A 1 99 ? -9.239 1.167 14.015 1.00 88.31 99 GLY A CA 1
ATOM 734 C C . GL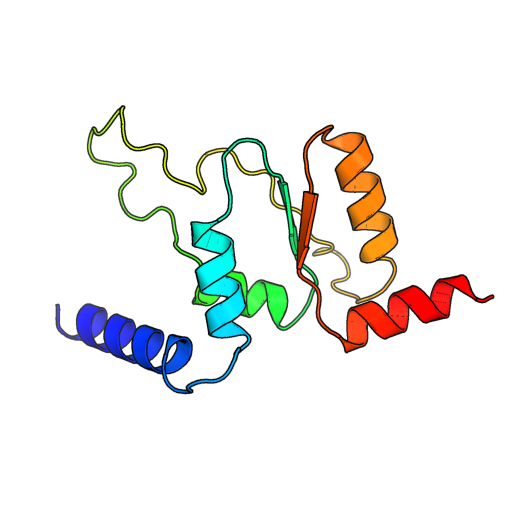Y A 1 99 ? -10.087 1.943 13.006 1.00 88.31 99 GLY A C 1
ATOM 735 O O . GLY A 1 99 ? -10.887 2.794 13.395 1.00 88.31 99 GLY A O 1
ATOM 736 N N . CYS A 1 100 ? -9.954 1.635 11.715 1.00 85.12 100 CYS A N 1
ATOM 737 C CA . CYS A 1 100 ? -10.671 2.334 10.650 1.00 85.12 100 CYS A CA 1
ATOM 738 C C . CYS A 1 100 ? -12.117 1.866 10.466 1.00 85.12 100 CYS A C 1
ATOM 740 O O . CYS A 1 100 ? -12.877 2.575 9.811 1.00 85.12 100 CYS A O 1
ATOM 742 N N . LYS A 1 101 ? -12.506 0.703 11.017 1.00 85.06 101 LYS A N 1
ATOM 743 C CA . LYS A 1 101 ? -13.847 0.103 10.850 1.00 85.06 101 LYS A CA 1
ATOM 744 C C . LYS A 1 101 ? -14.288 -0.005 9.379 1.00 85.06 101 LYS A C 1
ATOM 746 O O . LYS A 1 101 ? -15.475 0.059 9.073 1.00 85.06 101 LYS A O 1
ATOM 751 N N . LYS A 1 102 ? -13.319 -0.161 8.476 1.00 83.88 102 LYS A N 1
ATOM 752 C CA . LYS A 1 102 ? -13.491 -0.289 7.023 1.00 83.88 102 LYS A CA 1
ATOM 753 C C . LYS A 1 102 ? -12.856 -1.592 6.550 1.00 83.88 102 LYS A C 1
ATOM 755 O O . LYS A 1 102 ? -12.013 -2.169 7.239 1.00 83.88 102 LYS A O 1
ATOM 760 N N . ARG A 1 103 ? -13.217 -2.039 5.345 1.00 85.88 103 ARG A N 1
ATOM 761 C CA . ARG A 1 103 ? -12.509 -3.142 4.685 1.00 85.88 103 ARG A CA 1
ATOM 762 C C . ARG A 1 103 ? -11.103 -2.669 4.315 1.00 85.88 103 ARG A C 1
ATOM 764 O O . ARG A 1 103 ? -10.962 -1.751 3.510 1.00 85.88 103 ARG A O 1
ATOM 771 N N . VAL A 1 104 ? -10.083 -3.294 4.901 1.00 89.38 104 VAL A N 1
ATOM 772 C CA . VAL A 1 104 ? -8.680 -3.000 4.587 1.00 89.38 104 VAL A CA 1
ATOM 773 C C . VAL A 1 104 ? -8.163 -3.980 3.548 1.00 89.38 104 VAL A C 1
ATOM 775 O O . VAL A 1 104 ? -8.236 -5.193 3.743 1.00 89.38 104 VAL A O 1
ATOM 778 N N . LEU A 1 105 ? -7.613 -3.440 2.468 1.00 90.19 105 LEU A N 1
ATOM 779 C CA . LEU A 1 105 ? -6.765 -4.164 1.537 1.00 90.19 105 LEU A CA 1
ATOM 780 C C . LEU A 1 105 ? -5.308 -3.979 1.970 1.00 90.19 105 LEU A C 1
ATOM 782 O O . LEU A 1 105 ? -4.856 -2.850 2.131 1.00 90.19 105 LEU A O 1
ATOM 786 N N . CYS A 1 106 ? -4.582 -5.076 2.169 1.00 91.25 106 CYS A N 1
ATOM 787 C CA . CYS A 1 106 ? -3.169 -5.063 2.540 1.00 91.25 106 CYS A CA 1
ATOM 788 C C . CYS A 1 106 ? -2.329 -5.520 1.343 1.00 91.25 106 CYS A C 1
ATOM 790 O O . CYS A 1 106 ? -2.477 -6.658 0.900 1.00 91.25 106 CYS A O 1
ATOM 792 N N . LEU A 1 107 ? -1.472 -4.641 0.822 1.00 91.44 107 LEU A N 1
ATOM 793 C CA . LEU A 1 107 ? -0.539 -4.939 -0.263 1.00 91.44 107 LEU A CA 1
ATOM 794 C C . LEU A 1 107 ? 0.886 -4.976 0.294 1.00 91.44 107 LEU A C 1
ATOM 796 O O . LEU A 1 107 ? 1.447 -3.937 0.630 1.00 91.44 107 LEU A O 1
ATOM 800 N N . ILE A 1 108 ? 1.473 -6.166 0.393 1.00 92.12 108 ILE A N 1
ATOM 801 C CA . ILE A 1 108 ? 2.834 -6.390 0.901 1.00 92.12 108 ILE A CA 1
ATOM 802 C C . ILE A 1 108 ? 3.594 -7.343 -0.023 1.00 92.12 108 ILE A C 1
ATOM 804 O O . ILE A 1 108 ? 2.978 -8.120 -0.749 1.00 92.12 108 ILE A O 1
ATOM 808 N N . GLY A 1 109 ? 4.926 -7.292 0.025 1.00 89.62 109 GLY A N 1
ATOM 809 C CA . GLY A 1 109 ? 5.778 -8.250 -0.679 1.00 89.62 109 GLY A CA 1
ATOM 810 C C . GLY A 1 109 ? 5.776 -9.627 -0.010 1.00 89.62 109 GLY A C 1
ATOM 811 O O . GLY A 1 109 ? 5.488 -9.760 1.182 1.00 89.62 109 GLY A O 1
ATOM 812 N N . ASP A 1 110 ? 6.157 -10.645 -0.767 1.00 89.38 110 ASP A N 1
ATOM 813 C CA . ASP A 1 110 ? 6.276 -12.040 -0.333 1.00 89.38 110 ASP A CA 1
ATOM 814 C C . ASP A 1 110 ? 7.290 -12.233 0.809 1.00 89.38 110 ASP A C 1
ATOM 816 O O . ASP A 1 110 ? 6.988 -12.897 1.800 1.00 89.38 110 ASP A O 1
ATOM 820 N N . VAL A 1 111 ? 8.458 -11.589 0.736 1.00 89.12 111 VAL A N 1
ATOM 821 C CA . VAL A 1 111 ? 9.477 -11.631 1.798 1.00 89.12 111 VAL A CA 1
ATOM 822 C C . VAL A 1 111 ? 8.951 -10.999 3.084 1.00 89.12 111 VAL A C 1
ATOM 824 O O . VAL A 1 111 ? 9.175 -11.525 4.171 1.00 89.12 111 VAL A O 1
ATOM 827 N N . SER A 1 112 ? 8.220 -9.886 2.970 1.00 87.94 112 SER A N 1
ATOM 828 C CA . SER A 1 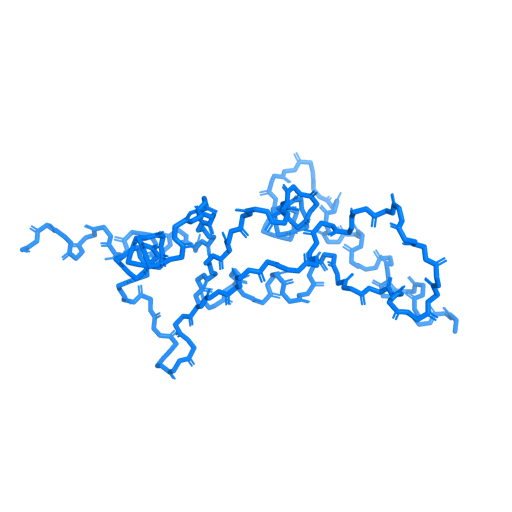112 ? 7.580 -9.232 4.116 1.00 87.94 112 SER A CA 1
ATOM 829 C C . SER A 1 112 ? 6.504 -10.113 4.742 1.00 87.94 112 SER A C 1
ATOM 831 O O . SER A 1 112 ? 6.442 -10.221 5.962 1.00 87.94 112 SER A O 1
ATOM 833 N N . LEU A 1 113 ? 5.690 -10.774 3.912 1.00 88.06 113 LEU A N 1
ATOM 834 C CA . LEU A 1 113 ? 4.688 -11.731 4.368 1.00 88.06 113 LEU A CA 1
ATOM 835 C C . LEU A 1 113 ? 5.344 -12.890 5.128 1.00 88.06 113 LEU A C 1
ATOM 837 O O . LEU A 1 113 ? 4.939 -13.175 6.250 1.00 88.06 113 LEU A O 1
ATOM 841 N N . LEU A 1 114 ? 6.377 -13.509 4.548 1.00 87.44 114 LEU A N 1
ATOM 842 C CA . LEU A 1 114 ? 7.088 -14.636 5.152 1.00 87.44 114 LEU A CA 1
ATOM 843 C C . LEU A 1 114 ? 7.756 -14.249 6.479 1.00 87.44 114 LEU A C 1
ATOM 845 O O . LEU A 1 114 ? 7.674 -14.992 7.459 1.00 87.44 114 LEU A O 1
ATOM 849 N N . HIS A 1 115 ? 8.395 -13.079 6.521 1.00 85.62 115 HIS A N 1
ATOM 850 C CA . HIS A 1 115 ? 9.040 -12.557 7.723 1.00 85.62 115 HIS A CA 1
ATOM 851 C C . HIS A 1 115 ? 8.032 -12.377 8.865 1.00 85.62 115 HIS A C 1
ATOM 853 O O . HIS A 1 115 ? 8.271 -12.811 9.991 1.00 85.62 115 HIS A O 1
ATOM 859 N N . ASP A 1 116 ? 6.868 -11.802 8.561 1.00 83.38 116 ASP A N 1
ATOM 860 C CA . ASP A 1 116 ? 5.862 -11.482 9.570 1.00 83.38 116 ASP A CA 1
ATOM 861 C C . ASP A 1 116 ? 5.026 -12.700 10.005 1.00 83.38 116 ASP A C 1
ATOM 863 O O . ASP A 1 116 ? 4.516 -12.741 11.125 1.00 83.38 116 ASP A O 1
ATOM 867 N N . THR A 1 117 ? 4.923 -13.738 9.165 1.00 79.56 117 THR A N 1
ATOM 868 C CA . THR A 1 117 ? 4.339 -15.028 9.569 1.00 79.56 117 THR A CA 1
ATOM 869 C C . THR A 1 117 ? 5.272 -15.837 10.464 1.00 79.56 117 THR A C 1
ATOM 871 O O . THR A 1 117 ? 4.803 -16.451 11.421 1.00 79.56 117 THR A O 1
ATOM 874 N N . ASN A 1 118 ? 6.583 -15.805 10.204 1.00 69.94 118 ASN A N 1
ATOM 875 C CA . ASN A 1 118 ? 7.573 -16.541 10.999 1.00 69.94 118 ASN A CA 1
ATOM 876 C C . ASN A 1 118 ? 7.783 -15.915 12.389 1.00 69.94 118 ASN A C 1
ATOM 878 O O . ASN A 1 118 ? 8.087 -16.623 13.344 1.00 69.94 118 ASN A O 1
ATOM 882 N N . GLY A 1 119 ? 7.537 -14.609 12.536 1.00 56.25 119 GLY A N 1
ATOM 883 C CA . GLY A 1 119 ? 7.522 -13.933 13.837 1.00 56.25 119 GLY A CA 1
ATOM 884 C C . GLY A 1 119 ? 6.337 -14.298 14.746 1.00 56.25 119 GLY A C 1
ATOM 885 O O . GLY A 1 119 ? 6.318 -13.876 15.896 1.00 56.25 119 GLY A O 1
ATOM 886 N N . ARG A 1 120 ? 5.337 -15.060 14.262 1.00 48.97 120 ARG A N 1
ATOM 887 C CA . ARG A 1 120 ? 4.184 -15.531 15.064 1.00 48.97 120 ARG A CA 1
ATOM 888 C C . ARG A 1 120 ? 4.306 -16.979 15.555 1.00 48.97 120 ARG A C 1
ATOM 890 O O . ARG A 1 120 ? 3.382 -17.457 16.211 1.00 48.97 120 ARG A O 1
ATOM 897 N N . SER A 1 121 ? 5.384 -17.679 15.202 1.00 44.28 121 SER A N 1
ATOM 898 C CA . SER A 1 121 ? 5.636 -19.073 15.598 1.00 44.28 121 SER A CA 1
ATOM 899 C C . SER A 1 121 ? 6.608 -19.239 16.773 1.00 44.28 121 SER A C 1
ATOM 901 O O . SER A 1 121 ? 6.909 -20.378 17.125 1.00 44.28 121 SER A O 1
ATOM 903 N N . GLU A 1 122 ? 7.053 -18.141 17.391 1.00 38.38 122 GLU A N 1
ATOM 904 C CA . GLU A 1 122 ? 7.767 -18.144 18.678 1.00 38.38 122 GLU A CA 1
ATOM 905 C C . GLU A 1 122 ? 6.920 -17.530 19.799 1.00 38.38 122 GLU A C 1
ATOM 907 O O . GLU A 1 122 ? 6.231 -16.514 19.540 1.00 38.38 122 GLU A O 1
#